Protein AF-X1KDD8-F1 (afdb_monomer_lite)

Organism: NCBI:txid412755

Radius of gyration: 11.11 Å; chains: 1; bounding box: 29×20×28 Å

Structure (mmCIF, N/CA/C/O backbone):
data_AF-X1KDD8-F1
#
_entry.id   AF-X1KDD8-F1
#
loop_
_atom_site.group_PDB
_atom_site.id
_atom_site.type_symbol
_atom_site.label_atom_id
_atom_site.label_alt_id
_atom_site.label_comp_id
_atom_site.label_asym_id
_atom_site.label_entity_id
_atom_site.label_seq_id
_atom_site.pdbx_PDB_ins_code
_atom_site.Cartn_x
_atom_site.Cartn_y
_atom_site.Cartn_z
_atom_site.occupancy
_atom_site.B_iso_or_equiv
_atom_site.auth_seq_id
_atom_site.auth_comp_id
_atom_site.auth_asym_id
_atom_site.auth_atom_id
_atom_site.pdbx_PDB_model_num
ATOM 1 N N . PHE A 1 1 ? -8.992 1.094 -4.259 1.00 94.31 1 PHE A N 1
ATOM 2 C CA . PHE A 1 1 ? -8.486 -0.243 -4.631 1.00 94.31 1 PHE A CA 1
ATOM 3 C C . PHE A 1 1 ? -9.373 -1.303 -3.984 1.00 94.31 1 PHE A C 1
ATOM 5 O O . PHE A 1 1 ? -10.084 -0.981 -3.034 1.00 94.31 1 PHE A O 1
ATOM 12 N N . LEU A 1 2 ? -9.398 -2.522 -4.531 1.00 95.75 2 LEU A N 1
ATOM 13 C CA . LEU A 1 2 ? -10.097 -3.656 -3.921 1.00 95.75 2 LEU A CA 1
ATOM 14 C C . LEU A 1 2 ? -9.131 -4.394 -3.000 1.00 95.75 2 LEU A C 1
ATOM 16 O O . LEU A 1 2 ? -8.026 -4.733 -3.416 1.00 95.75 2 LEU A O 1
ATOM 20 N N . TRP A 1 3 ? -9.556 -4.653 -1.771 1.00 95.62 3 TRP A N 1
ATOM 21 C CA . TRP A 1 3 ? -8.789 -5.422 -0.802 1.00 95.62 3 TRP A CA 1
ATOM 22 C C . TRP A 1 3 ? -9.736 -6.319 -0.013 1.00 95.62 3 TRP A C 1
ATOM 24 O O . TRP A 1 3 ? -10.752 -5.849 0.495 1.00 95.62 3 TRP A O 1
ATOM 34 N N . GLN A 1 4 ? -9.452 -7.624 0.009 1.00 94.19 4 GLN A N 1
ATOM 35 C CA . GLN A 1 4 ? -10.301 -8.649 0.638 1.00 94.19 4 GLN A CA 1
ATOM 36 C C . GLN A 1 4 ? -11.800 -8.532 0.282 1.00 94.19 4 GLN A C 1
ATOM 38 O O . GLN A 1 4 ? -12.677 -8.624 1.135 1.00 94.19 4 GLN A O 1
ATOM 43 N N . GLY A 1 5 ? -12.111 -8.266 -0.992 1.00 96.38 5 GLY A N 1
ATOM 44 C CA . GLY A 1 5 ? -13.493 -8.112 -1.468 1.00 96.38 5 GLY A CA 1
ATOM 45 C C . GLY A 1 5 ? -14.166 -6.781 -1.106 1.00 96.38 5 GLY A C 1
ATOM 46 O O . GLY A 1 5 ? -15.294 -6.538 -1.524 1.00 96.38 5 GLY A O 1
ATOM 47 N N . THR A 1 6 ? -13.477 -5.889 -0.394 1.00 95.50 6 THR A N 1
ATOM 48 C CA . THR A 1 6 ? -13.980 -4.566 -0.022 1.00 95.50 6 THR A CA 1
ATOM 49 C C . THR A 1 6 ? -13.327 -3.480 -0.873 1.00 95.50 6 THR A C 1
ATOM 51 O O . THR A 1 6 ? -12.110 -3.448 -1.056 1.00 95.50 6 THR A O 1
ATOM 54 N N . ALA A 1 7 ? -14.137 -2.562 -1.402 1.00 97.06 7 ALA A N 1
ATOM 55 C CA . ALA A 1 7 ? -13.637 -1.373 -2.083 1.00 97.06 7 ALA A CA 1
ATOM 56 C C . ALA A 1 7 ? -13.268 -0.282 -1.066 1.00 97.06 7 ALA A C 1
ATOM 58 O O . ALA A 1 7 ? -14.064 0.046 -0.180 1.00 97.06 7 ALA A O 1
ATOM 59 N N . TYR A 1 8 ? -12.073 0.284 -1.236 1.00 97.56 8 TYR A N 1
ATOM 60 C CA . TYR A 1 8 ? -11.563 1.428 -0.480 1.00 97.56 8 TYR A CA 1
ATOM 61 C C . TYR A 1 8 ? -11.235 2.580 -1.423 1.00 97.56 8 TYR A C 1
ATOM 63 O O . TYR A 1 8 ? -10.654 2.367 -2.500 1.00 97.56 8 TYR A O 1
ATOM 71 N N . LYS A 1 9 ? -11.556 3.805 -1.011 1.00 98.00 9 LYS A N 1
ATOM 72 C CA . LYS A 1 9 ? -11.115 5.017 -1.693 1.00 98.00 9 LYS A CA 1
ATOM 73 C C . LYS A 1 9 ? -9.899 5.569 -0.959 1.00 98.00 9 LYS A C 1
ATOM 75 O O . LYS A 1 9 ? -9.909 5.692 0.260 1.00 98.00 9 LYS A O 1
ATOM 80 N N . VAL A 1 10 ? -8.848 5.895 -1.708 1.00 97.81 10 VAL A N 1
ATOM 81 C CA . VAL A 1 10 ? -7.697 6.608 -1.143 1.00 97.81 10 VAL A CA 1
ATOM 82 C C . VAL A 1 10 ? -8.163 8.014 -0.785 1.00 97.81 10 VAL A C 1
ATOM 84 O O . VAL A 1 10 ? -8.669 8.727 -1.655 1.00 97.81 10 VAL A O 1
ATOM 87 N N . GLN A 1 11 ? -8.041 8.377 0.487 1.00 98.31 11 GLN A N 1
ATOM 88 C CA . GLN A 1 11 ? -8.369 9.708 0.982 1.00 98.31 11 GLN A CA 1
ATOM 89 C C . GLN A 1 11 ? -7.128 10.599 0.965 1.00 98.31 11 GLN A C 1
ATOM 91 O O . GLN A 1 11 ? -7.189 11.711 0.447 1.00 98.31 11 GLN A O 1
ATOM 96 N N . GLU A 1 12 ? -6.003 10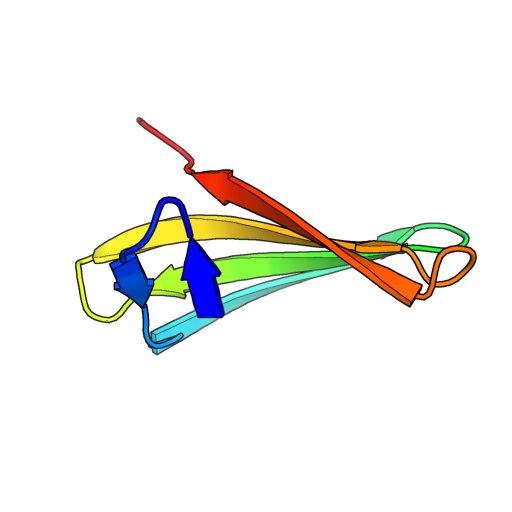.092 1.468 1.00 98.25 12 GLU A N 1
ATOM 97 C CA . GLU A 1 12 ? -4.738 10.820 1.524 1.00 98.25 12 GLU A CA 1
ATOM 98 C C . GLU A 1 12 ? -3.555 9.876 1.288 1.00 98.25 12 GLU A C 1
ATOM 100 O O . GLU A 1 12 ? -3.606 8.687 1.613 1.00 98.25 12 GLU A O 1
ATOM 105 N N . ILE A 1 13 ? -2.483 10.414 0.705 1.00 98.12 13 ILE A N 1
ATOM 106 C CA . ILE A 1 13 ? -1.188 9.743 0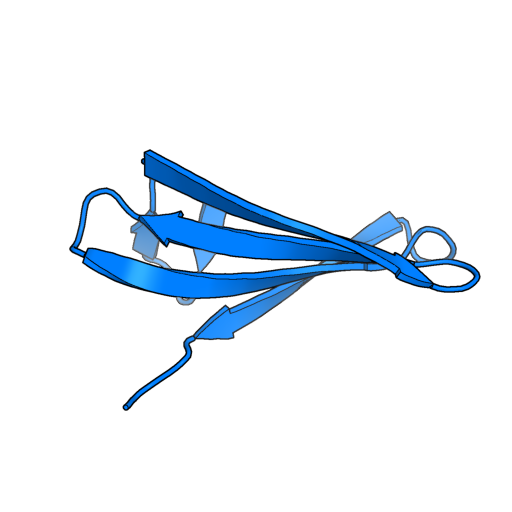.595 1.00 98.12 13 ILE A CA 1
ATOM 107 C C . ILE A 1 13 ? -0.264 10.386 1.629 1.00 98.12 13 ILE A C 1
ATOM 109 O O . ILE A 1 13 ? 0.237 11.484 1.411 1.00 98.12 13 ILE A O 1
ATOM 113 N N . GLU A 1 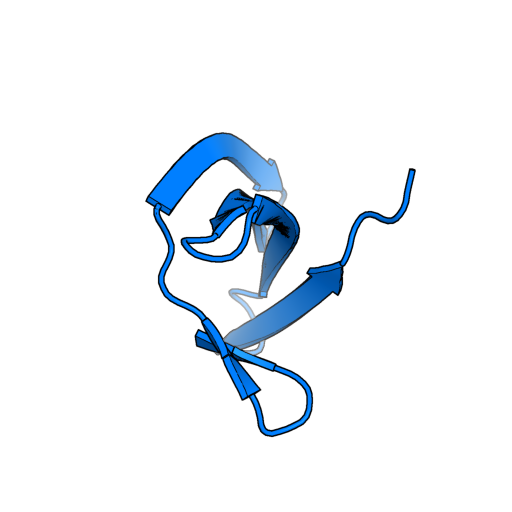14 ? -0.045 9.699 2.749 1.00 98.00 14 GLU A N 1
ATOM 114 C CA . GLU A 1 14 ? 0.773 10.194 3.863 1.00 98.00 14 GLU A CA 1
ATOM 115 C C . GLU A 1 14 ? 2.262 10.231 3.506 1.00 98.00 14 GLU A C 1
ATOM 117 O O . GLU A 1 14 ? 3.004 11.119 3.927 1.00 98.00 14 GLU A O 1
ATOM 122 N N . LYS A 1 15 ? 2.730 9.229 2.755 1.00 98.00 15 LYS A N 1
ATOM 123 C CA . LYS A 1 15 ? 4.142 9.090 2.394 1.00 98.00 15 LYS A CA 1
ATOM 124 C C . LYS A 1 15 ? 4.296 8.334 1.084 1.00 98.00 15 LYS A C 1
ATOM 126 O O . LYS A 1 15 ? 3.586 7.366 0.830 1.00 98.00 15 LYS A O 1
ATOM 131 N N . THR A 1 16 ? 5.295 8.721 0.300 1.00 98.25 16 THR A N 1
ATOM 132 C CA . THR A 1 16 ? 5.727 7.998 -0.901 1.00 98.25 16 THR A CA 1
ATOM 133 C C . THR A 1 16 ? 7.225 7.766 -0.859 1.00 98.25 16 THR A C 1
ATOM 135 O O . THR A 1 16 ? 7.974 8.677 -0.500 1.00 98.25 16 THR A O 1
ATOM 138 N N . TRP A 1 17 ? 7.676 6.579 -1.245 1.00 98.19 17 TRP A N 1
ATOM 139 C CA . TRP A 1 17 ? 9.097 6.297 -1.426 1.00 98.19 17 TRP A CA 1
ATOM 140 C C . TRP A 1 17 ? 9.320 5.272 -2.536 1.00 98.19 17 TRP A C 1
ATOM 142 O O . TRP A 1 17 ? 8.412 4.543 -2.935 1.00 98.19 17 TRP A O 1
ATOM 152 N N . GLN A 1 18 ? 10.540 5.262 -3.064 1.00 97.19 18 GLN A N 1
ATOM 153 C CA . GLN A 1 18 ? 10.959 4.377 -4.142 1.00 97.19 18 GLN A CA 1
ATOM 154 C C . GLN A 1 18 ? 12.064 3.461 -3.622 1.00 97.19 18 GLN A C 1
ATOM 156 O O . GLN A 1 18 ? 13.042 3.923 -3.035 1.00 97.19 18 GLN A O 1
ATOM 161 N N . GLU A 1 19 ? 11.920 2.175 -3.902 1.00 95.69 19 GLU A N 1
ATOM 162 C CA . GLU A 1 19 ? 12.978 1.178 -3.803 1.00 95.69 19 GLU A CA 1
ATOM 163 C C . GLU A 1 19 ? 13.313 0.676 -5.218 1.00 95.69 19 GLU A C 1
ATOM 165 O O . GLU A 1 19 ? 12.518 0.861 -6.151 1.00 95.69 19 GLU A O 1
ATOM 170 N N . PRO A 1 20 ? 14.481 0.052 -5.437 1.00 97.31 20 PRO A N 1
ATOM 171 C CA . PRO A 1 20 ? 14.787 -0.569 -6.720 1.00 97.31 20 PRO A CA 1
ATOM 172 C C . PRO A 1 20 ? 13.678 -1.543 -7.149 1.00 97.31 20 PRO A C 1
ATOM 174 O O . PRO A 1 20 ? 13.408 -2.532 -6.469 1.00 97.31 20 PRO A O 1
ATOM 177 N N . GLY A 1 21 ? 13.020 -1.236 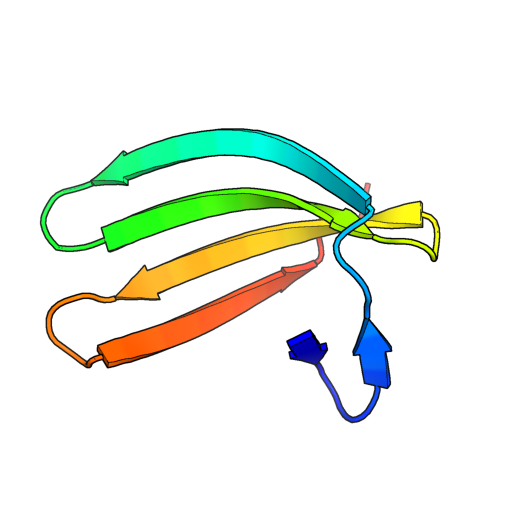-8.269 1.00 97.00 21 GLY A N 1
ATOM 178 C CA . GLY A 1 21 ? 11.924 -2.031 -8.827 1.00 97.00 21 GLY A CA 1
ATOM 179 C C . GLY A 1 21 ? 10.590 -1.940 -8.078 1.00 97.00 21 GLY A C 1
ATOM 180 O O . GLY A 1 21 ? 9.688 -2.717 -8.387 1.00 97.00 21 GLY A O 1
ATOM 181 N N . LYS A 1 22 ? 10.439 -1.042 -7.093 1.00 97.94 22 LYS A N 1
ATOM 182 C CA . LYS A 1 22 ? 9.196 -0.894 -6.323 1.00 97.94 22 LYS A CA 1
ATOM 183 C C . LYS A 1 22 ? 8.843 0.556 -6.020 1.00 97.94 22 LYS A C 1
ATOM 185 O O . LYS A 1 22 ? 9.670 1.327 -5.533 1.00 97.94 22 LYS A O 1
ATOM 190 N N . LYS A 1 23 ? 7.563 0.885 -6.182 1.00 98.12 23 LYS A N 1
ATOM 191 C CA . LYS A 1 23 ? 6.963 2.138 -5.700 1.00 98.12 23 LYS A CA 1
ATOM 192 C C . LYS A 1 23 ? 6.105 1.852 -4.487 1.00 98.12 23 LYS A C 1
ATOM 194 O O . LYS A 1 23 ? 5.191 1.034 -4.568 1.00 98.12 23 LYS A O 1
ATOM 199 N N . LEU A 1 24 ? 6.388 2.532 -3.385 1.00 98.50 24 LEU A N 1
ATOM 200 C CA . LEU A 1 24 ? 5.689 2.336 -2.128 1.00 98.50 24 LEU A CA 1
ATOM 201 C C . LEU A 1 2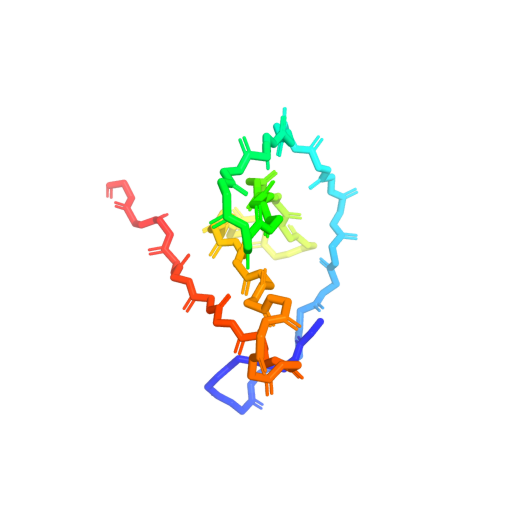4 ? 4.942 3.597 -1.710 1.00 98.50 24 LEU A C 1
ATOM 203 O O . LEU A 1 24 ? 5.412 4.727 -1.881 1.00 98.50 24 LEU A O 1
ATOM 207 N N . PHE A 1 25 ? 3.765 3.374 -1.141 1.00 98.44 25 PHE A N 1
ATOM 208 C CA . PHE A 1 25 ? 2.845 4.409 -0.708 1.00 98.44 25 PHE A CA 1
ATOM 209 C C . PHE A 1 25 ? 2.297 4.024 0.652 1.00 98.44 25 PHE A C 1
ATOM 211 O O . PHE A 1 25 ? 1.801 2.915 0.827 1.00 98.44 25 PHE A O 1
ATOM 218 N N . ARG A 1 26 ? 2.310 4.960 1.591 1.00 98.38 26 ARG A N 1
ATOM 219 C CA . ARG A 1 26 ? 1.500 4.872 2.797 1.00 98.38 26 ARG A CA 1
ATOM 220 C C . ARG A 1 26 ? 0.307 5.794 2.624 1.00 98.38 26 ARG A C 1
ATOM 222 O O . ARG A 1 26 ? 0.482 6.962 2.277 1.00 98.38 26 ARG A O 1
ATOM 229 N N . ILE A 1 27 ? -0.889 5.256 2.812 1.00 98.38 27 ILE A N 1
ATOM 230 C CA . ILE A 1 27 ? -2.145 5.949 2.541 1.00 98.38 27 ILE A CA 1
ATOM 231 C C . ILE A 1 27 ? -3.119 5.803 3.702 1.00 98.38 27 ILE A C 1
ATOM 233 O O . ILE A 1 27 ? -3.085 4.811 4.431 1.00 98.38 27 ILE A O 1
ATOM 237 N N . THR A 1 28 ? -4.054 6.738 3.787 1.00 98.06 28 THR A N 1
ATOM 238 C CA . THR A 1 28 ? -5.290 6.576 4.552 1.00 98.06 28 THR A CA 1
ATOM 239 C C . THR A 1 28 ? -6.473 6.469 3.599 1.00 98.06 28 THR A C 1
ATOM 241 O O . THR A 1 28 ? -6.475 6.997 2.479 1.00 98.06 28 THR A O 1
ATOM 244 N N . THR A 1 29 ? -7.483 5.720 4.021 1.00 97.81 29 THR A N 1
ATOM 245 C CA . THR A 1 29 ? -8.703 5.488 3.242 1.00 97.81 29 THR A CA 1
ATOM 246 C C . THR A 1 29 ? -9.870 6.302 3.779 1.00 97.81 29 THR A C 1
ATOM 248 O O . THR A 1 29 ? -9.858 6.740 4.925 1.00 97.81 29 THR A O 1
ATOM 251 N N . ASP A 1 30 ? -10.921 6.426 2.971 1.00 97.25 30 ASP A N 1
ATOM 252 C CA . ASP A 1 30 ? -12.201 7.050 3.335 1.00 97.25 30 ASP A CA 1
ATOM 253 C C . ASP A 1 30 ? -12.906 6.405 4.541 1.00 97.25 30 ASP A C 1
ATOM 255 O O . ASP A 1 30 ? -13.829 6.984 5.112 1.00 97.25 30 ASP A O 1
ATOM 259 N N . LYS A 1 31 ? -12.469 5.208 4.935 1.00 95.62 31 LYS A N 1
ATOM 260 C CA . LYS A 1 31 ? -12.960 4.469 6.104 1.00 95.62 31 LYS A CA 1
ATOM 261 C C . LYS A 1 31 ? -12.069 4.632 7.339 1.00 95.62 31 LYS A C 1
ATOM 263 O O . LYS A 1 31 ? -12.341 4.021 8.366 1.00 95.62 31 LYS A O 1
ATOM 268 N N . GLY A 1 32 ? -11.014 5.444 7.248 1.00 95.44 32 GLY A N 1
ATOM 269 C CA . GLY A 1 32 ? -10.060 5.696 8.330 1.00 95.44 32 GLY A CA 1
ATOM 270 C C . GLY A 1 32 ? -8.967 4.634 8.482 1.00 95.44 32 GLY A C 1
ATOM 271 O O . GLY A 1 32 ? -8.092 4.797 9.325 1.00 95.44 32 GLY A O 1
ATOM 272 N N . ASN A 1 33 ? -8.979 3.568 7.674 1.00 96.50 33 ASN A N 1
ATOM 273 C CA . ASN A 1 33 ? -7.924 2.552 7.677 1.00 96.50 33 ASN A CA 1
ATOM 274 C C . ASN A 1 33 ? -6.644 3.089 7.025 1.00 96.50 33 ASN A C 1
ATOM 276 O O . ASN A 1 33 ? -6.722 3.791 6.008 1.00 96.50 33 ASN A O 1
ATOM 280 N N . THR A 1 34 ? -5.490 2.672 7.545 1.00 98.00 34 THR A N 1
ATOM 281 C CA . THR A 1 34 ? -4.169 2.976 6.982 1.00 98.00 34 THR A CA 1
ATOM 282 C C . THR A 1 34 ? -3.603 1.748 6.279 1.00 98.00 34 THR A C 1
ATOM 284 O O . THR A 1 34 ? -3.635 0.643 6.818 1.00 98.00 34 THR A O 1
ATOM 287 N N . PHE A 1 35 ? -3.054 1.941 5.082 1.00 98.19 35 PHE A N 1
ATOM 288 C CA . PHE A 1 35 ? -2.427 0.876 4.301 1.00 98.19 35 PHE A CA 1
ATOM 289 C C . PHE A 1 35 ? -1.038 1.277 3.822 1.00 98.19 35 PHE A C 1
ATOM 291 O O . PHE A 1 35 ? -0.795 2.439 3.488 1.00 98.19 35 PHE A O 1
ATOM 298 N N . GLU A 1 36 ? -0.167 0.281 3.685 1.00 98.25 36 GLU A N 1
ATOM 299 C CA . GLU A 1 36 ? 0.992 0.360 2.803 1.00 98.25 36 GLU A CA 1
ATOM 300 C C . GLU A 1 36 ? 0.683 -0.370 1.496 1.00 98.25 36 GLU A C 1
ATOM 302 O O . GLU A 1 36 ? 0.350 -1.557 1.489 1.00 98.25 36 GLU A O 1
ATOM 307 N N . LEU A 1 37 ? 0.771 0.361 0.387 1.00 98.25 37 LEU A N 1
ATOM 308 C CA . LEU A 1 37 ? 0.661 -0.162 -0.967 1.00 98.25 37 LEU A CA 1
ATOM 309 C C . LEU A 1 37 ? 2.056 -0.27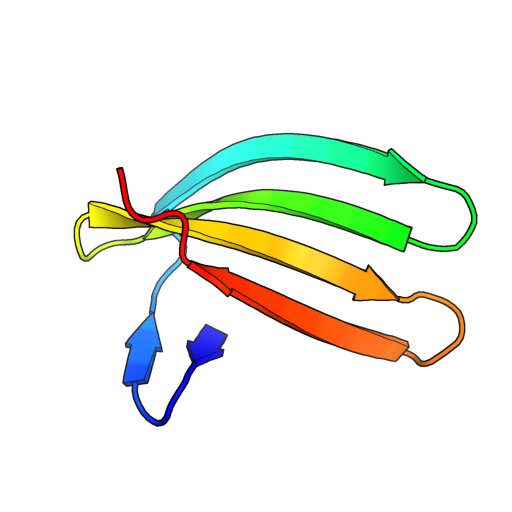1 -1.577 1.00 98.25 37 LEU A C 1
ATOM 311 O O . LEU A 1 37 ? 2.849 0.667 -1.492 1.00 98.25 37 LEU A O 1
ATOM 315 N N . CYS A 1 38 ? 2.326 -1.381 -2.254 1.00 98.19 38 CYS A N 1
ATOM 316 C CA . CYS A 1 38 ? 3.549 -1.594 -3.014 1.00 98.19 38 CYS A CA 1
ATOM 317 C C . CYS A 1 38 ? 3.190 -1.971 -4.450 1.00 98.19 38 CYS A C 1
ATOM 319 O O . CYS A 1 38 ? 2.482 -2.948 -4.686 1.00 98.19 38 CYS A O 1
ATOM 321 N N . TYR A 1 39 ? 3.710 -1.216 -5.411 1.00 98.38 39 TYR A N 1
ATOM 322 C CA . TYR A 1 39 ? 3.707 -1.594 -6.816 1.00 98.38 39 TYR A CA 1
ATOM 323 C C . TYR A 1 39 ? 5.066 -2.189 -7.177 1.00 98.38 39 TYR A C 1
ATOM 325 O O . TYR A 1 39 ? 6.074 -1.483 -7.126 1.00 98.38 39 TYR A O 1
ATOM 333 N N . ASN A 1 40 ? 5.093 -3.478 -7.518 1.00 97.94 40 ASN A N 1
ATOM 334 C CA . ASN A 1 40 ? 6.267 -4.146 -8.069 1.00 97.94 40 ASN A CA 1
ATOM 335 C C . ASN A 1 40 ? 6.345 -3.851 -9.573 1.00 97.94 40 ASN A C 1
ATOM 337 O O . ASN A 1 40 ? 5.484 -4.281 -10.337 1.00 97.94 40 ASN A O 1
ATOM 341 N N . GLU A 1 41 ? 7.378 -3.125 -9.998 1.00 97.19 41 GLU A N 1
ATOM 342 C CA . GLU A 1 41 ? 7.558 -2.700 -11.389 1.00 97.19 41 GLU A CA 1
ATOM 343 C C . GLU A 1 41 ? 7.978 -3.850 -12.312 1.00 97.19 41 GLU A C 1
ATOM 345 O O . GLU A 1 41 ? 7.711 -3.783 -13.506 1.00 97.19 41 GLU A O 1
ATOM 350 N N . ALA A 1 42 ? 8.612 -4.901 -11.780 1.00 95.38 42 ALA A N 1
ATOM 351 C CA . ALA A 1 42 ? 9.039 -6.056 -12.572 1.00 95.38 42 ALA A CA 1
ATOM 352 C C . ALA A 1 42 ? 7.888 -7.029 -12.864 1.00 95.38 42 ALA A C 1
ATOM 354 O O . ALA A 1 42 ? 7.852 -7.641 -13.927 1.00 95.38 42 ALA A O 1
ATOM 355 N N . GLU A 1 43 ? 6.965 -7.179 -11.915 1.00 96.62 43 GLU A N 1
ATOM 356 C CA . GLU A 1 43 ? 5.812 -8.083 -12.034 1.00 96.62 43 GLU A CA 1
ATOM 357 C C . GLU A 1 43 ? 4.534 -7.358 -12.477 1.00 96.62 43 GLU A C 1
ATOM 359 O O . GLU A 1 43 ? 3.521 -8.008 -12.717 1.00 96.62 43 GLU A O 1
ATOM 364 N N . GLU A 1 44 ? 4.571 -6.024 -12.554 1.00 96.88 44 GLU A N 1
ATOM 365 C CA . GLU A 1 44 ? 3.423 -5.153 -12.841 1.00 96.88 44 GLU A CA 1
ATOM 366 C C . GLU A 1 44 ? 2.234 -5.402 -11.894 1.00 96.88 44 GLU A C 1
ATOM 368 O O . GLU A 1 44 ? 1.062 -5.335 -12.271 1.00 96.88 44 GLU A O 1
ATOM 373 N N . GLN A 1 45 ? 2.539 -5.697 -10.627 1.00 97.44 45 GLN A N 1
ATOM 374 C CA . GLN A 1 45 ? 1.559 -6.117 -9.627 1.00 97.44 45 GLN A CA 1
ATOM 375 C C . GLN A 1 45 ? 1.515 -5.196 -8.415 1.00 97.44 45 GLN A C 1
ATOM 377 O O . GLN A 1 45 ? 2.524 -4.660 -7.955 1.00 97.44 45 GLN A O 1
ATOM 382 N N . TRP A 1 46 ? 0.309 -5.063 -7.867 1.00 97.44 46 TRP A N 1
ATOM 383 C CA . TRP A 1 46 ? 0.047 -4.356 -6.622 1.00 97.44 46 TRP A CA 1
ATOM 384 C C . TRP A 1 46 ? -0.087 -5.334 -5.460 1.00 97.44 46 TRP A C 1
ATOM 386 O O . TRP A 1 46 ? -0.791 -6.339 -5.560 1.00 97.44 46 TRP A O 1
ATOM 396 N N . SER A 1 47 ? 0.506 -4.984 -4.326 1.00 97.00 47 SER A N 1
ATOM 397 C CA . SER A 1 47 ? 0.249 -5.597 -3.027 1.00 97.00 47 SER A CA 1
ATOM 398 C C . SER A 1 47 ? -0.127 -4.528 -2.003 1.00 97.00 47 SER A C 1
ATOM 400 O O . SER A 1 47 ? 0.188 -3.346 -2.163 1.00 97.00 47 SER A O 1
ATOM 402 N N . ALA A 1 48 ? -0.868 -4.937 -0.975 1.00 97.31 48 ALA A N 1
ATOM 403 C CA . ALA A 1 48 ? -1.377 -4.044 0.056 1.00 97.31 48 ALA A CA 1
ATOM 404 C C . ALA A 1 48 ? -1.398 -4.746 1.415 1.00 97.31 48 ALA A C 1
ATOM 406 O O . ALA A 1 48 ? -1.877 -5.879 1.519 1.00 97.31 48 ALA A O 1
ATOM 407 N N . ILE A 1 49 ? -0.927 -4.052 2.447 1.00 97.44 49 ILE A N 1
ATOM 408 C CA . ILE A 1 49 ? -0.958 -4.500 3.842 1.00 97.44 49 ILE A CA 1
ATOM 409 C C . ILE A 1 49 ? -1.683 -3.432 4.661 1.00 97.44 49 ILE A C 1
ATOM 411 O O . ILE A 1 49 ? -1.369 -2.247 4.552 1.00 97.44 49 ILE A O 1
ATOM 415 N N . GLU A 1 50 ? -2.671 -3.850 5.452 1.00 97.44 50 GLU A N 1
ATOM 416 C CA . GLU A 1 50 ? -3.336 -2.969 6.414 1.00 97.44 50 GLU A CA 1
ATOM 417 C C . GLU A 1 50 ? -2.446 -2.794 7.649 1.00 97.44 50 GLU A C 1
ATOM 419 O O . GLU A 1 50 ? -1.962 -3.777 8.216 1.00 97.44 50 GLU A O 1
ATOM 424 N N . LEU A 1 51 ? -2.225 -1.547 8.067 1.00 96.38 51 LEU A N 1
ATOM 425 C CA . LEU A 1 51 ? -1.492 -1.232 9.287 1.00 96.38 51 LEU A CA 1
ATOM 426 C C . LEU A 1 51 ? -2.477 -1.166 10.456 1.00 96.38 51 LEU A C 1
ATOM 428 O O . LEU A 1 51 ? -3.191 -0.178 10.622 1.00 96.38 51 LEU A O 1
ATOM 432 N N . ILE A 1 52 ? -2.508 -2.226 11.260 1.00 89.06 52 ILE A N 1
ATOM 433 C CA . ILE A 1 52 ? -3.286 -2.283 12.501 1.00 89.06 52 ILE A CA 1
ATOM 434 C C . ILE A 1 52 ? -2.385 -1.781 13.635 1.00 89.06 52 ILE A C 1
ATOM 436 O O . ILE A 1 52 ? -1.282 -2.301 13.816 1.00 89.06 52 ILE A O 1
ATOM 440 N N . ALA A 1 53 ? -2.832 -0.742 14.340 1.00 69.69 53 ALA A N 1
ATOM 441 C CA . ALA A 1 53 ? -2.156 -0.196 15.518 1.00 69.69 53 ALA A CA 1
ATOM 442 C C . ALA A 1 53 ? -2.417 -1.036 16.776 1.00 69.69 53 ALA A C 1
ATOM 444 O O . ALA A 1 53 ? -3.513 -1.640 16.865 1.00 69.69 53 ALA A O 1
#

Sequence (53 aa):
FLWQGTAYKVQEIEKTWQEPGKKLFRITTDKGNTFELCYNEAEEQWSAIELIA

Secondary structure (DSSP, 8-state):
-EETTEE--EEEEEEEEEETTEEEEEEEETTS-EEEEEEETTTTEEEEEE---

Foldseek 3Di:
DDDPNDDWAFPDFPDWDDDVQKTWTWTATPVRWIKIWIQRNVVRDIDIDTDDD

pLDDT: mean 96.59, std 4.04, range [69.69, 98.5]